Protein AF-A0A2X2YEW7-F1 (afdb_monomer)

Secondary structure (DSSP, 8-state):
---PPPHHHHHHHTTS----HHHHHHHHHHHHHHHHHHHHT---SSPPPHHHHHHHHHHHHHHHHHHHT-TTSEE----TT-PPPEEPPS-TTHHHHHHHHHHH-----

Foldseek 3Di:
DDDADALVNLCVVLVNDPDDSVLLVVLLVVLLVVLVVVQVQFPFPDGDPPVLSSVLSSQLSNLVSVCVCPVPQWDDPPDPPDDDTDGRDPDSNPVSCVSCVVPRVHDPD

Solvent-accessible surface area (backbone atoms only — not comparable to full-atom values): 6539 Å² total; per-residue (Å²): 139,86,80,74,86,48,46,66,57,53,24,52,74,69,74,60,57,90,68,56,58,72,60,42,44,52,26,40,56,52,18,48,52,55,50,46,52,60,58,68,74,29,81,50,91,60,78,67,58,65,73,57,54,46,48,28,26,51,50,17,17,52,45,46,50,56,39,72,73,12,87,84,41,44,48,75,75,94,56,101,77,76,77,76,72,48,71,54,79,88,60,50,50,57,65,26,49,63,73,42,46,92,49,28,70,70,82,86,124

Nearest PDB structures (foldseek):
  7ubl-assembly1_A  TM=4.247E-01  e=2.157E+00  Escherichia phage Lambda

Sequence (109 aa):
MNLKVEPAELSEYLGGTSSSSQTLEACISEAESLVGVLLQDSRESTPPPEAIVKRAVLDTAADLYARKSAPNGVKAFADLDGTSPIRLRLDPLAQARATLAPFLKMVVA

Radius of gyration: 15.49 Å; Cα contacts (8 Å, |Δi|>4): 116; chains: 1; bounding box: 42×26×45 Å

Organism: NCBI:txid2051

Mean predicted aligned error: 7.6 Å

Structure (mmCIF, N/CA/C/O backbone):
data_AF-A0A2X2YEW7-F1
#
_entry.id   AF-A0A2X2YEW7-F1
#
loop_
_atom_site.group_PDB
_atom_site.id
_atom_site.type_symbol
_atom_site.label_atom_id
_atom_site.label_alt_id
_atom_site.label_comp_id
_atom_site.label_asym_id
_atom_site.label_entity_id
_atom_site.label_seq_id
_atom_site.pdbx_PDB_ins_code
_atom_site.Cartn_x
_atom_site.Cartn_y
_atom_site.Cartn_z
_atom_site.occupancy
_atom_site.B_iso_or_equiv
_atom_site.auth_seq_id
_atom_site.auth_comp_id
_atom_site.auth_asym_id
_atom_site.auth_atom_id
_atom_site.pdbx_PDB_model_num
ATOM 1 N N . MET A 1 1 ? -3.523 7.195 -18.067 1.00 38.34 1 MET A N 1
ATOM 2 C CA . MET A 1 1 ? -3.599 6.054 -17.130 1.00 38.34 1 MET A CA 1
ATOM 3 C C . MET A 1 1 ? -4.150 6.567 -15.819 1.00 38.34 1 MET A C 1
ATOM 5 O O . MET A 1 1 ? -3.686 7.604 -15.367 1.00 38.34 1 MET A O 1
ATOM 9 N N . ASN A 1 2 ? -5.200 5.936 -15.294 1.00 47.88 2 ASN A N 1
ATOM 10 C CA . ASN A 1 2 ? -5.987 6.438 -14.162 1.00 47.88 2 ASN A CA 1
ATOM 11 C C . ASN A 1 2 ? -6.355 5.259 -13.242 1.00 47.88 2 ASN A C 1
ATOM 13 O O . ASN A 1 2 ? -7.527 4.937 -13.080 1.00 47.88 2 ASN A O 1
ATOM 17 N N . LEU A 1 3 ? -5.349 4.543 -12.730 1.00 63.12 3 LEU A N 1
ATOM 18 C CA . LEU A 1 3 ? -5.555 3.418 -11.816 1.00 63.12 3 LEU A CA 1
ATOM 19 C C . LEU A 1 3 ? -5.371 3.897 -10.372 1.00 63.12 3 LEU A C 1
ATOM 21 O O . LEU A 1 3 ? -4.355 3.633 -9.735 1.00 63.12 3 LEU A O 1
ATOM 25 N N . LYS A 1 4 ? -6.353 4.651 -9.875 1.00 83.38 4 LYS A N 1
ATOM 26 C CA . LYS A 1 4 ? -6.424 5.011 -8.456 1.00 83.38 4 LYS A CA 1
ATOM 27 C C . LYS A 1 4 ? -6.924 3.820 -7.641 1.00 83.38 4 LYS A C 1
ATOM 29 O O . LYS A 1 4 ? -7.684 2.985 -8.147 1.00 83.38 4 LYS A O 1
ATOM 34 N N . VAL A 1 5 ? -6.442 3.711 -6.407 1.00 92.69 5 VAL A N 1
ATOM 35 C CA . VAL A 1 5 ? -7.040 2.828 -5.402 1.00 92.69 5 VAL A CA 1
ATOM 36 C C . VAL A 1 5 ? -8.193 3.596 -4.778 1.00 92.69 5 VAL A C 1
ATOM 38 O O . VAL A 1 5 ? -7.998 4.700 -4.276 1.00 92.69 5 VAL A O 1
ATOM 41 N N . GLU A 1 6 ? -9.389 3.023 -4.815 1.00 95.19 6 GLU A N 1
ATOM 42 C CA . GLU A 1 6 ? -10.560 3.644 -4.197 1.00 95.19 6 GLU A CA 1
ATO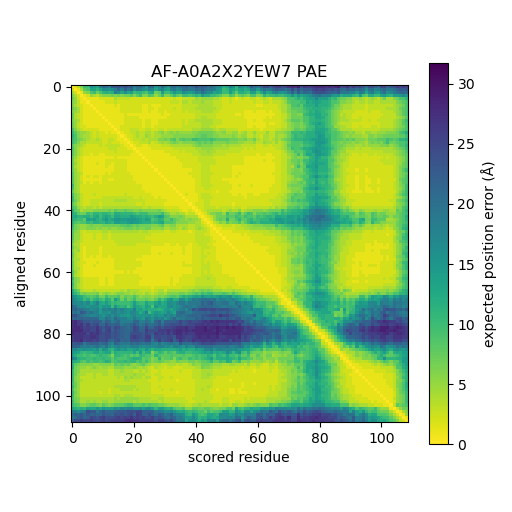M 43 C C . GLU A 1 6 ? -10.720 3.176 -2.740 1.00 95.19 6 GLU A C 1
ATOM 45 O O . GLU A 1 6 ? -10.356 2.043 -2.406 1.00 95.19 6 GLU A O 1
ATOM 50 N N . PRO A 1 7 ? -11.321 3.985 -1.850 1.00 95.69 7 PRO A N 1
ATOM 51 C CA . PRO A 1 7 ? -11.554 3.601 -0.454 1.00 95.69 7 PRO A CA 1
ATOM 52 C C . PRO A 1 7 ? -12.336 2.294 -0.300 1.00 95.69 7 PRO A C 1
ATOM 54 O O . PRO A 1 7 ? -12.063 1.512 0.608 1.00 95.69 7 PRO A O 1
ATOM 57 N N . ALA A 1 8 ? -13.286 2.038 -1.204 1.00 95.75 8 ALA A N 1
ATOM 58 C CA . ALA A 1 8 ? -14.057 0.798 -1.225 1.00 95.75 8 ALA A CA 1
ATOM 59 C C . ALA A 1 8 ? -13.170 -0.427 -1.502 1.00 95.75 8 ALA A C 1
ATOM 61 O O . ALA A 1 8 ? -13.316 -1.441 -0.826 1.00 95.75 8 ALA A O 1
ATOM 62 N N . GLU A 1 9 ? -12.209 -0.308 -2.424 1.00 95.56 9 GLU A N 1
ATOM 63 C CA . GLU A 1 9 ? -11.263 -1.385 -2.739 1.00 95.56 9 GLU A CA 1
ATOM 64 C C . GLU A 1 9 ? -10.354 -1.690 -1.544 1.00 95.56 9 GLU A C 1
ATOM 66 O O . GLU A 1 9 ? -10.115 -2.854 -1.225 1.00 95.56 9 GLU A O 1
ATOM 71 N N . LEU A 1 10 ? -9.868 -0.655 -0.846 1.00 95.56 10 LEU A N 1
ATOM 72 C CA . LEU A 1 10 ? -9.085 -0.852 0.374 1.00 95.56 10 LEU A CA 1
ATOM 73 C C . LEU A 1 10 ? -9.936 -1.470 1.491 1.00 95.56 10 LEU A C 1
ATOM 75 O O . LEU A 1 10 ? -9.452 -2.340 2.212 1.00 95.56 10 LEU A O 1
ATOM 79 N N . SER A 1 11 ? -11.197 -1.052 1.638 1.00 95.56 11 SER A N 1
ATOM 80 C CA . SER A 1 11 ? -12.096 -1.645 2.631 1.00 95.56 11 SER A CA 1
ATOM 81 C C . SER A 1 11 ? -12.316 -3.133 2.368 1.00 95.56 11 SER A C 1
ATOM 83 O O . SER A 1 11 ? -12.143 -3.938 3.284 1.00 95.56 11 SER A O 1
ATOM 85 N N . GLU A 1 12 ? -12.613 -3.507 1.122 1.00 96.25 12 GLU A N 1
ATOM 86 C CA . GLU A 1 12 ? -12.763 -4.902 0.702 1.00 96.25 12 GLU A CA 1
ATOM 87 C C . GLU A 1 12 ? -11.480 -5.701 0.956 1.00 96.25 12 GLU A C 1
ATOM 89 O O . GLU A 1 12 ? -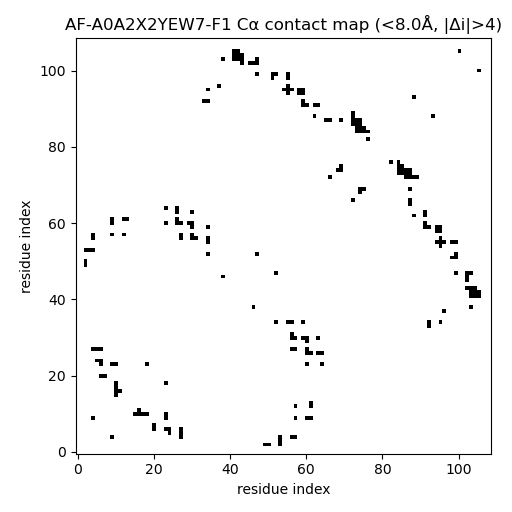11.532 -6.783 1.543 1.00 96.25 12 GLU A O 1
ATOM 94 N N . TYR A 1 13 ? -10.316 -5.135 0.620 1.00 94.69 13 TYR A N 1
ATOM 95 C CA . TYR A 1 13 ? -9.021 -5.770 0.867 1.00 94.69 13 TYR A CA 1
ATOM 96 C C . TYR A 1 13 ? -8.744 -6.035 2.353 1.00 94.69 13 TYR A C 1
ATOM 98 O O . TYR A 1 13 ? -8.133 -7.040 2.709 1.00 94.69 13 TYR A O 1
ATOM 106 N N . LEU A 1 14 ? -9.230 -5.158 3.231 1.00 93.44 14 LEU A N 1
ATOM 107 C CA . LEU A 1 14 ? -9.138 -5.295 4.686 1.00 93.44 14 LEU A CA 1
ATOM 108 C C . LEU A 1 14 ? -10.201 -6.235 5.284 1.00 93.44 14 LEU A C 1
ATOM 110 O O . LEU A 1 14 ? -10.279 -6.355 6.507 1.00 93.44 14 LEU A O 1
ATOM 114 N N . GLY A 1 15 ? -11.024 -6.889 4.458 1.00 93.94 15 GLY A N 1
ATOM 115 C CA . GLY A 1 15 ? -12.111 -7.762 4.905 1.00 93.94 15 GLY A CA 1
ATOM 116 C C . GLY A 1 15 ? -13.416 -7.030 5.237 1.00 93.94 15 GLY A C 1
ATOM 117 O O . GLY A 1 15 ? -14.218 -7.546 6.009 1.00 93.94 15 GLY A O 1
ATOM 118 N N . GLY A 1 16 ? -13.636 -5.835 4.677 1.00 91.06 16 GLY A N 1
ATOM 119 C CA . GLY A 1 16 ? -14.876 -5.062 4.818 1.00 91.06 16 GLY A CA 1
ATOM 120 C C . GLY A 1 16 ? -14.921 -4.154 6.051 1.00 91.06 16 GLY A C 1
ATOM 121 O O . GLY A 1 16 ? -15.915 -4.140 6.775 1.00 91.06 16 GLY A O 1
ATOM 122 N N . THR A 1 17 ? -13.849 -3.400 6.326 1.00 88.88 17 THR A N 1
ATOM 123 C CA . THR A 1 17 ? -13.799 -2.497 7.494 1.00 88.88 17 THR A CA 1
ATOM 124 C C . THR A 1 17 ? -14.860 -1.390 7.437 1.00 88.88 17 THR A C 1
ATOM 126 O O . THR A 1 17 ? -15.095 -0.777 6.395 1.00 88.88 17 THR A O 1
ATOM 129 N N . SER A 1 18 ? -15.442 -1.058 8.594 1.00 89.56 18 SER A N 1
ATOM 130 C CA . SER A 1 18 ? -16.420 0.026 8.773 1.00 89.56 18 SER A CA 1
ATOM 131 C C . SER A 1 18 ? -15.781 1.409 8.982 1.00 89.56 18 SER A C 1
ATOM 133 O O . SER A 1 18 ? -16.413 2.314 9.527 1.00 89.56 18 SER A O 1
ATOM 135 N N . SER A 1 19 ? -14.503 1.572 8.629 1.00 90.12 19 SER A N 1
ATOM 136 C CA . SER A 1 19 ? -13.788 2.846 8.783 1.00 90.12 19 SER A CA 1
ATOM 137 C C . SER A 1 19 ? -14.300 3.898 7.802 1.00 90.12 19 SER A C 1
ATOM 139 O O . SER A 1 19 ? -14.747 3.568 6.706 1.00 90.12 19 SER A O 1
ATOM 141 N N . SER A 1 20 ? -14.215 5.176 8.180 1.00 93.31 20 SER A N 1
ATOM 142 C CA . SER A 1 20 ? -14.657 6.267 7.307 1.00 93.31 20 SER A CA 1
ATOM 143 C C . SER A 1 20 ? -13.839 6.324 6.014 1.00 93.31 20 SER A C 1
ATOM 145 O O . SER A 1 20 ? -12.628 6.081 6.033 1.00 93.31 20 SER A O 1
ATOM 147 N N . SER A 1 21 ? -14.478 6.719 4.906 1.00 92.94 21 SER A N 1
ATOM 148 C CA . SER A 1 21 ? -13.802 6.901 3.613 1.00 92.94 21 SER A CA 1
ATOM 149 C C . SER A 1 21 ? -12.608 7.843 3.735 1.00 92.94 21 SER A C 1
ATOM 151 O O . SER A 1 21 ? -11.526 7.493 3.293 1.00 92.94 21 SER A O 1
ATOM 153 N N . GLN A 1 22 ? -12.751 8.951 4.468 1.00 92.75 22 GLN A N 1
ATOM 154 C CA . GLN A 1 22 ? -11.670 9.903 4.738 1.00 92.75 22 GLN A CA 1
ATOM 155 C C . GLN A 1 22 ? -10.433 9.249 5.383 1.00 92.75 22 GLN A C 1
ATOM 157 O O . GLN A 1 22 ? -9.298 9.614 5.080 1.00 92.75 22 GLN A O 1
ATOM 162 N N . THR A 1 23 ? -10.630 8.275 6.279 1.00 91.88 23 THR A N 1
ATOM 163 C CA . THR A 1 23 ? -9.509 7.563 6.913 1.00 91.88 23 THR A CA 1
ATOM 164 C C . THR A 1 23 ? -8.777 6.689 5.902 1.00 91.88 23 THR A C 1
ATOM 166 O O . THR A 1 23 ? -7.545 6.666 5.888 1.00 91.88 23 THR A O 1
ATOM 169 N N . LEU A 1 24 ? -9.539 5.984 5.064 1.00 94.19 24 LEU A N 1
ATOM 170 C CA . LEU A 1 24 ? -9.008 5.112 4.021 1.00 94.19 24 LEU A CA 1
ATOM 171 C C . LEU A 1 24 ? -8.306 5.930 2.928 1.00 94.19 24 LEU A C 1
ATOM 173 O O . LEU A 1 24 ? -7.184 5.598 2.566 1.00 94.19 24 LEU A O 1
ATOM 177 N N . GLU A 1 25 ? -8.898 7.042 2.487 1.00 95.25 25 GLU A N 1
ATOM 178 C CA . GLU A 1 25 ? -8.309 8.001 1.539 1.00 95.25 25 GLU A CA 1
ATOM 179 C C . GLU A 1 25 ? -6.967 8.537 2.036 1.00 95.25 25 GLU A C 1
ATOM 181 O O . GLU A 1 25 ? -6.001 8.577 1.277 1.00 95.25 25 GLU A O 1
ATOM 186 N N . ALA A 1 26 ? -6.871 8.894 3.320 1.00 94.00 26 ALA A N 1
ATOM 187 C CA . ALA A 1 26 ? -5.614 9.355 3.899 1.00 94.00 26 ALA A CA 1
ATOM 188 C C . ALA A 1 26 ? -4.525 8.268 3.849 1.00 94.00 26 ALA A C 1
ATOM 190 O O . ALA A 1 26 ? -3.382 8.564 3.511 1.00 94.00 26 ALA A O 1
ATOM 191 N N . CYS A 1 27 ? -4.870 7.011 4.153 1.00 94.88 27 CYS A N 1
ATOM 192 C CA . CYS A 1 27 ? -3.931 5.888 4.051 1.00 94.88 27 CYS A CA 1
ATOM 193 C C . CYS A 1 27 ? -3.522 5.598 2.600 1.00 94.88 27 CYS A C 1
ATOM 195 O O . CYS A 1 27 ? -2.355 5.308 2.349 1.00 94.88 27 CYS A O 1
ATOM 197 N N . ILE A 1 28 ? -4.458 5.696 1.653 1.00 96.12 28 ILE A N 1
ATOM 198 C CA . ILE A 1 28 ? -4.188 5.516 0.221 1.00 96.12 28 ILE A CA 1
ATOM 199 C C . ILE A 1 28 ? -3.244 6.609 -0.280 1.00 96.12 28 ILE A C 1
ATOM 201 O O . ILE A 1 28 ? -2.222 6.295 -0.876 1.00 96.12 28 ILE A O 1
ATOM 205 N N . SER A 1 29 ? -3.535 7.878 0.010 1.00 95.38 29 SER A N 1
ATOM 206 C CA . SER A 1 29 ? -2.723 9.012 -0.450 1.00 95.38 29 SER A CA 1
ATOM 207 C C . SER A 1 29 ? -1.286 8.961 0.087 1.00 95.38 29 SER A C 1
ATOM 209 O O . SER A 1 29 ? -0.321 9.235 -0.635 1.00 95.38 29 SER A O 1
ATOM 211 N N . GLU A 1 30 ? -1.120 8.554 1.346 1.00 94.88 30 GLU A N 1
ATOM 212 C CA . GLU A 1 30 ? 0.198 8.331 1.938 1.00 94.88 30 GLU A CA 1
ATOM 213 C C . GLU A 1 30 ? 0.920 7.145 1.276 1.00 94.88 30 GLU A C 1
ATOM 215 O O . GLU A 1 30 ? 2.095 7.257 0.920 1.00 94.88 30 GLU A O 1
ATOM 220 N N . ALA A 1 31 ? 0.218 6.034 1.027 1.00 95.69 31 ALA A N 1
ATOM 221 C CA . ALA A 1 31 ? 0.776 4.873 0.337 1.00 95.69 31 ALA A CA 1
ATOM 222 C C . ALA A 1 31 ? 1.203 5.185 -1.106 1.00 95.69 31 ALA A C 1
ATOM 224 O O . ALA A 1 31 ? 2.289 4.779 -1.516 1.00 95.69 31 ALA A O 1
ATOM 225 N N . GLU A 1 32 ? 0.398 5.938 -1.860 1.00 95.56 32 GLU A N 1
ATOM 226 C CA . GLU A 1 32 ? 0.739 6.415 -3.206 1.00 95.56 32 GLU A CA 1
ATOM 227 C C . GLU A 1 32 ? 2.031 7.236 -3.190 1.00 95.56 32 GLU A C 1
ATOM 229 O O . GLU A 1 32 ? 2.897 7.044 -4.043 1.00 95.56 32 GLU A O 1
ATOM 234 N N . SER A 1 33 ? 2.199 8.100 -2.186 1.00 94.44 33 SER A N 1
ATOM 235 C CA . SER A 1 33 ? 3.407 8.915 -2.027 1.00 94.44 33 SER A CA 1
ATOM 236 C C . SER A 1 33 ? 4.639 8.054 -1.726 1.00 94.44 33 SER A C 1
ATOM 238 O O . SER A 1 33 ? 5.679 8.211 -2.366 1.00 94.44 33 SER A O 1
ATOM 240 N N . LEU A 1 34 ? 4.526 7.105 -0.791 1.00 93.75 34 LEU A N 1
ATOM 241 C CA . LEU A 1 34 ? 5.625 6.211 -0.409 1.00 93.75 34 LEU A CA 1
ATOM 242 C C . LEU A 1 34 ? 6.047 5.283 -1.556 1.00 93.75 34 LEU A C 1
ATOM 244 O O . LEU A 1 34 ? 7.239 5.135 -1.831 1.00 93.75 34 LEU A O 1
ATOM 248 N N . VAL A 1 35 ? 5.079 4.677 -2.247 1.00 93.88 35 VAL A N 1
ATOM 249 C CA . VAL A 1 35 ? 5.343 3.842 -3.426 1.00 93.88 35 VAL A CA 1
ATOM 250 C C . VAL A 1 35 ? 5.876 4.697 -4.576 1.00 93.88 35 VAL A C 1
ATOM 252 O O . VAL A 1 35 ? 6.786 4.269 -5.275 1.00 93.88 35 VAL A O 1
ATOM 255 N N . GLY A 1 36 ? 5.390 5.929 -4.740 1.00 92.56 36 GLY A N 1
ATOM 256 C CA . GLY A 1 36 ? 5.908 6.880 -5.720 1.00 92.56 36 GLY A CA 1
ATOM 257 C C . GLY A 1 36 ? 7.405 7.142 -5.549 1.00 92.56 36 GLY A C 1
ATOM 258 O O . GLY A 1 36 ? 8.155 7.031 -6.518 1.00 92.56 36 GLY A O 1
ATOM 259 N N . VAL A 1 37 ? 7.860 7.401 -4.317 1.00 90.62 37 VAL A N 1
ATOM 260 C CA . VAL A 1 37 ? 9.295 7.548 -4.005 1.00 90.62 37 VAL A CA 1
ATOM 261 C C . VAL A 1 37 ? 10.062 6.263 -4.318 1.00 90.62 37 VAL A C 1
ATOM 263 O O . VAL A 1 37 ? 11.114 6.312 -4.948 1.00 90.62 37 VAL A O 1
ATOM 266 N N . LEU A 1 38 ? 9.515 5.106 -3.935 1.00 88.75 38 LEU A N 1
ATOM 267 C CA . LEU A 1 38 ? 10.123 3.801 -4.201 1.00 88.75 38 LEU A CA 1
ATOM 268 C C . LEU A 1 38 ? 10.330 3.536 -5.705 1.00 88.75 38 LEU A C 1
ATOM 270 O O . LEU A 1 38 ? 11.342 2.955 -6.092 1.00 88.75 38 LEU A O 1
ATOM 274 N N . LEU A 1 39 ? 9.386 3.957 -6.550 1.00 89.50 39 LEU A N 1
ATOM 275 C CA . LEU A 1 39 ? 9.493 3.840 -8.005 1.00 89.50 39 LEU A CA 1
ATOM 276 C C . LEU A 1 39 ? 10.497 4.840 -8.594 1.00 89.50 39 LEU A C 1
ATOM 278 O O . LEU A 1 39 ? 11.256 4.477 -9.490 1.00 89.50 39 LEU A O 1
ATOM 282 N N . GLN A 1 40 ? 10.521 6.077 -8.091 1.00 87.62 40 GLN A N 1
ATOM 283 C CA . GLN A 1 40 ? 11.452 7.119 -8.545 1.00 87.62 40 GLN A CA 1
ATOM 284 C C . GLN A 1 40 ? 12.917 6.791 -8.235 1.00 87.62 40 GLN A C 1
ATOM 286 O O . GLN A 1 40 ? 13.797 7.177 -8.996 1.00 87.62 40 GLN A O 1
ATOM 291 N N . ASP A 1 41 ? 13.175 6.069 -7.144 1.00 82.31 41 ASP A N 1
ATOM 292 C CA . ASP A 1 41 ? 14.523 5.645 -6.746 1.00 82.31 41 ASP A CA 1
ATOM 293 C C . ASP A 1 41 ? 15.061 4.471 -7.597 1.00 82.31 41 ASP A C 1
ATOM 295 O O . ASP A 1 41 ? 16.235 4.101 -7.523 1.00 82.31 41 ASP A O 1
ATOM 299 N N . SER A 1 42 ? 14.218 3.867 -8.444 1.00 76.25 42 SER A N 1
ATOM 300 C CA . SER A 1 42 ? 14.647 2.793 -9.345 1.00 76.25 42 SER A CA 1
ATOM 301 C C . SER A 1 42 ? 15.430 3.330 -10.548 1.00 76.25 42 SER A C 1
ATOM 303 O O . SER A 1 42 ? 15.091 4.353 -11.139 1.00 76.25 42 SER A O 1
ATOM 305 N N . ARG A 1 43 ? 16.492 2.617 -10.949 1.00 71.19 43 ARG A N 1
ATOM 306 C CA . ARG A 1 43 ? 17.294 2.945 -12.149 1.00 71.19 43 ARG A CA 1
ATOM 307 C C . ARG A 1 43 ? 16.748 2.318 -13.433 1.00 71.19 43 ARG A C 1
ATOM 309 O O . ARG A 1 43 ? 17.386 2.405 -14.481 1.00 71.19 43 ARG A O 1
ATOM 316 N N . GLU A 1 44 ? 15.612 1.638 -13.346 1.00 77.19 44 GLU A N 1
ATOM 317 C CA . GLU A 1 44 ? 15.024 0.936 -14.477 1.00 77.19 44 GLU A CA 1
ATOM 318 C C . GLU A 1 44 ? 14.267 1.896 -15.387 1.00 77.19 44 GLU A C 1
ATOM 320 O O . GLU A 1 44 ? 13.412 2.663 -14.955 1.00 77.19 44 GLU A O 1
ATOM 325 N N . SER A 1 45 ? 14.568 1.831 -16.684 1.00 72.44 45 SER A N 1
ATOM 326 C CA . SER A 1 45 ? 13.874 2.651 -17.681 1.00 72.44 45 SER A CA 1
ATOM 327 C C . SER A 1 45 ? 12.476 2.116 -17.997 1.00 72.44 45 SER A C 1
ATOM 329 O O . SER A 1 45 ? 11.675 2.834 -18.594 1.00 72.44 45 SER A O 1
ATOM 331 N N . THR A 1 46 ? 12.199 0.853 -17.653 1.00 83.31 46 THR A N 1
ATOM 332 C CA . THR A 1 46 ? 10.895 0.230 -17.888 1.00 83.31 46 THR A CA 1
ATOM 333 C C . THR A 1 46 ? 10.099 0.236 -16.586 1.00 83.31 46 THR A C 1
ATOM 335 O O . THR A 1 46 ? 10.489 -0.462 -15.649 1.00 83.31 46 THR A O 1
ATOM 338 N N . PRO A 1 47 ? 8.991 0.992 -16.499 1.00 82.88 47 PRO A N 1
ATOM 339 C CA . PRO A 1 4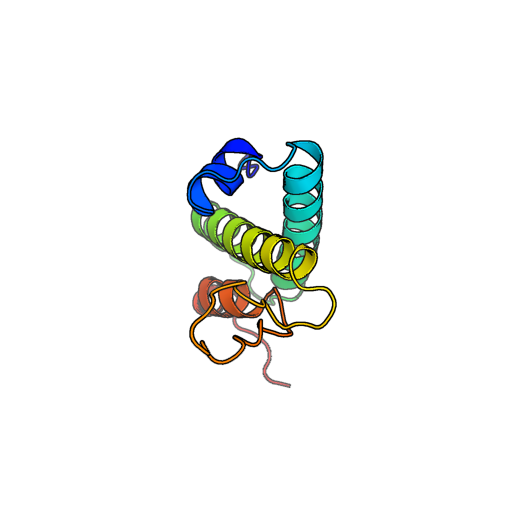7 ? 8.174 1.007 -15.295 1.00 82.88 47 PRO A CA 1
ATOM 340 C C . PRO A 1 47 ? 7.507 -0.362 -15.062 1.00 82.88 47 PRO A C 1
ATOM 342 O O . PRO A 1 47 ? 7.189 -1.063 -16.031 1.00 82.88 47 PRO A O 1
ATOM 345 N N . PRO A 1 48 ? 7.242 -0.750 -13.798 1.00 90.25 48 PRO A N 1
ATOM 346 C CA . PRO A 1 48 ? 6.453 -1.939 -13.501 1.00 90.25 48 PRO A CA 1
ATOM 347 C C . PRO A 1 48 ? 5.042 -1.837 -14.110 1.00 90.25 48 PRO A C 1
ATOM 349 O O . PRO A 1 48 ? 4.516 -0.729 -14.257 1.00 90.25 48 PRO A O 1
ATOM 352 N N . PRO A 1 49 ? 4.373 -2.967 -14.406 1.00 92.50 49 PRO A N 1
ATOM 353 C CA . PRO A 1 49 ? 2.984 -2.945 -14.852 1.00 92.50 49 PRO A CA 1
ATOM 354 C C . PRO A 1 49 ? 2.072 -2.242 -13.836 1.00 92.50 49 PRO A C 1
ATOM 356 O O . PRO A 1 49 ? 2.172 -2.488 -12.633 1.00 92.50 49 PRO A O 1
ATOM 359 N N . GLU A 1 50 ? 1.125 -1.428 -14.309 1.00 91.94 50 GLU A N 1
ATOM 360 C CA . GLU A 1 50 ? 0.231 -0.635 -13.444 1.00 91.94 50 GLU A CA 1
ATOM 361 C C . GLU A 1 50 ? -0.509 -1.463 -12.396 1.00 91.94 50 GLU A C 1
ATOM 363 O O . GLU A 1 50 ? -0.633 -1.043 -11.250 1.00 91.94 50 GLU A O 1
ATOM 368 N N . ALA A 1 51 ? -0.981 -2.656 -12.764 1.00 93.12 51 ALA A N 1
ATOM 369 C CA . ALA A 1 51 ? -1.689 -3.536 -11.839 1.00 93.12 51 ALA A CA 1
ATOM 370 C C . ALA A 1 51 ? -0.804 -3.972 -10.653 1.00 93.12 51 ALA A C 1
ATOM 372 O O . ALA A 1 51 ? -1.304 -4.151 -9.542 1.00 93.12 51 ALA A O 1
ATOM 373 N N . ILE A 1 52 ? 0.510 -4.103 -10.872 1.00 94.38 52 ILE A N 1
ATOM 374 C CA . ILE A 1 52 ? 1.484 -4.433 -9.825 1.00 94.38 52 ILE A CA 1
ATOM 375 C C . ILE A 1 52 ? 1.738 -3.218 -8.934 1.00 94.38 52 ILE A C 1
ATOM 377 O O . ILE A 1 52 ? 1.763 -3.354 -7.713 1.00 94.38 52 ILE A O 1
ATOM 381 N N . VAL A 1 53 ? 1.852 -2.022 -9.520 1.00 94.88 53 VAL A N 1
ATOM 382 C CA . VAL A 1 53 ? 1.966 -0.773 -8.750 1.00 94.88 53 VAL A CA 1
ATOM 383 C C . VAL A 1 53 ? 0.723 -0.562 -7.885 1.00 94.88 53 VAL A C 1
ATOM 385 O O . VAL A 1 53 ? 0.846 -0.311 -6.689 1.00 94.88 53 VAL A O 1
ATOM 388 N N . LYS A 1 54 ? -0.476 -0.755 -8.448 1.00 95.75 54 LYS A N 1
ATOM 389 C CA . LYS A 1 54 ? -1.740 -0.664 -7.709 1.00 95.75 54 LYS A CA 1
ATOM 390 C C . LYS A 1 54 ? -1.799 -1.668 -6.554 1.00 95.75 54 LYS A C 1
ATOM 392 O O . LYS A 1 54 ? -2.221 -1.303 -5.461 1.00 95.75 54 LYS A O 1
ATOM 397 N N . ARG A 1 55 ? -1.324 -2.907 -6.753 1.00 95.31 55 ARG A N 1
ATOM 398 C CA . ARG A 1 55 ? -1.201 -3.898 -5.668 1.00 95.31 55 ARG A CA 1
ATOM 399 C C . ARG A 1 55 ? -0.257 -3.417 -4.565 1.00 95.31 55 ARG A C 1
ATOM 401 O O . ARG A 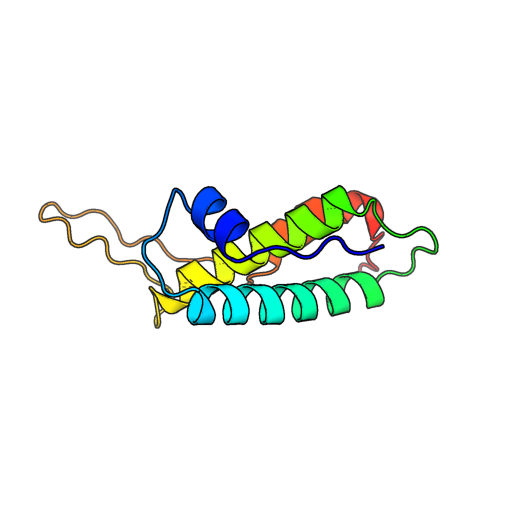1 55 ? -0.618 -3.510 -3.399 1.00 95.31 55 ARG A O 1
ATOM 408 N N . ALA A 1 56 ? 0.908 -2.883 -4.925 1.00 95.50 56 ALA A N 1
ATOM 409 C CA . ALA A 1 56 ? 1.876 -2.370 -3.960 1.00 95.50 56 ALA A CA 1
ATOM 410 C C . ALA A 1 56 ? 1.310 -1.200 -3.132 1.00 95.50 56 ALA A C 1
ATOM 412 O O . ALA A 1 56 ? 1.494 -1.168 -1.919 1.00 95.50 56 ALA A O 1
ATOM 413 N N . VAL A 1 57 ? 0.567 -0.283 -3.763 1.00 96.62 57 VAL A N 1
ATOM 414 C CA . VAL A 1 57 ? -0.139 0.806 -3.063 1.00 96.62 57 VAL A CA 1
ATOM 415 C C . VAL A 1 57 ? -1.178 0.250 -2.088 1.00 96.62 57 VAL A C 1
ATOM 417 O O . VAL A 1 57 ? -1.221 0.673 -0.937 1.00 96.62 57 VAL A O 1
ATOM 420 N N . LEU A 1 58 ? -1.985 -0.722 -2.519 1.00 96.38 58 LEU A N 1
ATOM 421 C CA . LEU A 1 58 ? -3.011 -1.356 -1.688 1.00 96.38 58 LEU A CA 1
ATOM 422 C C . LEU A 1 58 ? -2.404 -2.069 -0.462 1.00 96.38 58 LEU A C 1
ATOM 424 O O . LEU A 1 58 ? -2.907 -1.909 0.650 1.00 96.38 58 LEU A O 1
ATOM 428 N N . ASP A 1 59 ? -1.293 -2.791 -0.646 1.00 95.44 59 ASP A N 1
ATOM 429 C CA . ASP A 1 59 ? -0.550 -3.454 0.435 1.00 95.44 59 ASP A CA 1
ATOM 430 C C . ASP A 1 59 ? -0.016 -2.440 1.459 1.00 95.44 59 ASP A C 1
ATOM 432 O O . ASP A 1 59 ? -0.225 -2.590 2.665 1.00 95.44 59 ASP A O 1
ATOM 436 N N . THR A 1 60 ? 0.629 -1.369 0.989 1.00 95.81 60 THR A N 1
ATOM 437 C CA . THR A 1 60 ? 1.162 -0.316 1.864 1.00 95.81 60 THR A CA 1
ATOM 438 C C . THR A 1 60 ? 0.051 0.448 2.580 1.00 95.81 60 THR A C 1
ATOM 440 O O . THR A 1 60 ? 0.180 0.735 3.771 1.00 95.81 60 THR A O 1
ATOM 443 N N . ALA A 1 61 ? -1.068 0.732 1.911 1.00 95.19 61 ALA A N 1
ATOM 444 C CA . ALA A 1 61 ? -2.216 1.387 2.532 1.00 95.19 61 ALA A CA 1
ATOM 445 C C . ALA A 1 61 ? -2.834 0.522 3.643 1.00 95.19 61 ALA A C 1
ATOM 447 O O . ALA A 1 61 ? -3.199 1.046 4.699 1.00 95.19 61 ALA A O 1
ATOM 448 N N . ALA A 1 62 ? -2.899 -0.800 3.450 1.00 93.50 62 ALA A N 1
ATOM 449 C CA . ALA A 1 62 ? -3.368 -1.738 4.467 1.00 93.50 62 ALA A CA 1
ATOM 450 C C . ALA A 1 62 ? -2.441 -1.782 5.695 1.00 93.50 62 ALA A C 1
ATOM 452 O O . ALA A 1 62 ? -2.921 -1.754 6.833 1.00 93.50 62 ALA A O 1
ATOM 453 N N . ASP A 1 63 ? -1.121 -1.775 5.487 1.00 92.44 63 ASP A N 1
ATOM 454 C CA . ASP A 1 63 ? -0.140 -1.708 6.576 1.00 92.44 63 ASP A CA 1
ATOM 455 C C . ASP A 1 63 ? -0.221 -0.371 7.338 1.00 92.44 63 ASP A C 1
ATOM 457 O O . ASP A 1 63 ? -0.169 -0.357 8.572 1.00 92.44 63 ASP A O 1
ATOM 461 N N . LEU A 1 64 ? -0.399 0.756 6.638 1.00 92.25 64 LEU A N 1
ATOM 462 C CA . LEU A 1 64 ? -0.618 2.072 7.256 1.00 92.25 64 LEU A CA 1
ATOM 463 C C . LEU A 1 64 ? -1.909 2.108 8.081 1.00 92.25 64 LEU A C 1
ATOM 465 O O . LEU A 1 64 ? -1.908 2.588 9.218 1.00 92.25 64 LEU A O 1
ATOM 469 N N . TYR A 1 65 ? -2.998 1.554 7.549 1.00 91.62 65 TYR A N 1
ATOM 470 C CA . TYR A 1 65 ? -4.258 1.429 8.276 1.00 91.62 65 TYR A CA 1
ATOM 471 C C . TYR A 1 65 ? -4.085 0.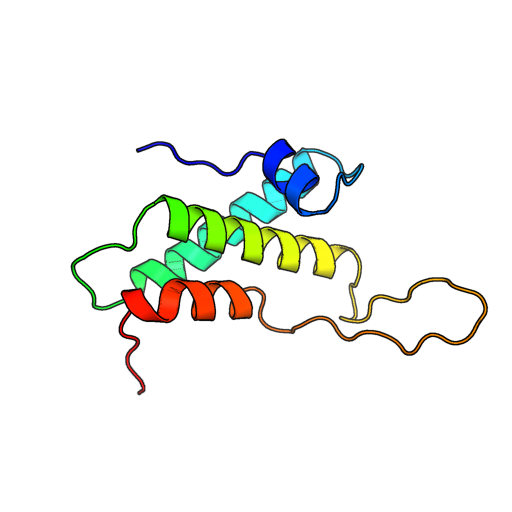597 9.556 1.00 91.62 65 TYR A C 1
ATOM 473 O O . TYR A 1 65 ? -4.482 1.025 10.642 1.00 91.62 65 TYR A O 1
ATOM 481 N N . ALA A 1 66 ? -3.412 -0.555 9.465 1.00 87.44 66 ALA A N 1
ATOM 482 C CA . ALA A 1 66 ? -3.166 -1.419 10.614 1.00 87.44 66 ALA A CA 1
ATOM 483 C C . ALA A 1 66 ? -2.365 -0.723 11.732 1.00 87.44 66 ALA A C 1
ATOM 485 O O . ALA A 1 66 ? -2.592 -1.026 12.906 1.00 87.44 66 ALA A O 1
ATOM 486 N N . ARG A 1 67 ? -1.473 0.220 11.386 1.00 83.75 67 ARG A N 1
ATOM 487 C CA . ARG A 1 67 ? -0.677 1.018 12.342 1.00 83.75 67 ARG A CA 1
ATOM 488 C C . ARG A 1 67 ? -1.488 2.068 13.062 1.00 83.75 67 ARG A C 1
ATOM 490 O O . ARG A 1 67 ? -1.271 2.276 14.251 1.00 83.75 67 ARG A O 1
ATOM 497 N N . LYS A 1 68 ? -2.436 2.710 12.377 1.00 80.12 68 LYS A N 1
ATOM 498 C CA . LYS A 1 68 ? -3.330 3.683 13.021 1.00 80.12 68 LYS A CA 1
ATOM 499 C C . LYS A 1 68 ? -4.124 3.040 14.157 1.00 80.12 68 LYS A C 1
ATOM 501 O O . LYS A 1 68 ? -4.344 3.672 15.184 1.00 80.12 68 LYS A O 1
ATOM 506 N N . SER A 1 69 ? -4.474 1.762 14.015 1.00 69.56 69 SER A N 1
ATOM 507 C CA . SER A 1 69 ? -5.112 0.964 15.069 1.00 69.56 69 SER A CA 1
ATOM 508 C C . SER A 1 69 ? -4.139 0.409 16.127 1.00 69.56 69 SER A C 1
ATOM 510 O O . SER A 1 69 ? -4.575 -0.305 17.025 1.00 69.56 69 SER A O 1
ATOM 512 N N . ALA A 1 70 ? -2.836 0.693 16.026 1.00 66.31 70 ALA A N 1
ATOM 513 C CA . ALA A 1 70 ? -1.784 0.199 16.915 1.00 66.31 70 ALA A CA 1
ATOM 514 C C . ALA A 1 70 ? -0.698 1.275 17.150 1.00 66.31 70 ALA A C 1
ATOM 516 O O . ALA A 1 70 ? 0.434 1.114 16.686 1.00 66.31 70 ALA A O 1
ATOM 517 N N . PRO A 1 71 ? -0.999 2.362 17.892 1.00 60.97 71 PRO A N 1
ATOM 518 C CA . PRO A 1 71 ? -0.091 3.504 18.067 1.00 60.97 71 PRO A CA 1
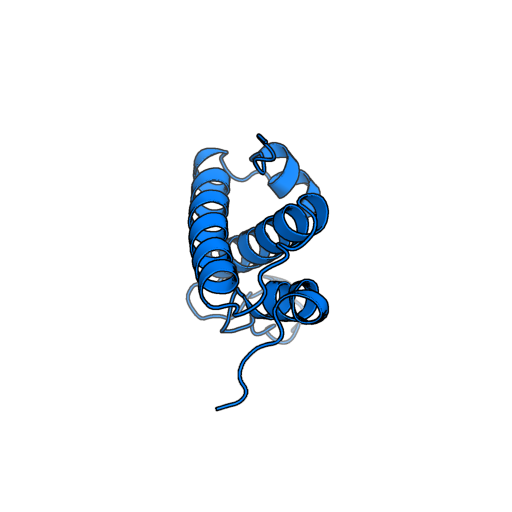ATOM 519 C C . PRO A 1 71 ? 1.271 3.160 18.704 1.00 60.97 71 PRO A C 1
ATOM 521 O O . PRO A 1 71 ? 2.234 3.885 18.491 1.00 60.97 71 PRO A O 1
ATOM 524 N N . ASN A 1 72 ? 1.387 2.024 19.407 1.00 59.56 72 ASN A N 1
ATOM 525 C CA . ASN A 1 72 ? 2.652 1.506 19.957 1.00 59.56 72 ASN A CA 1
ATOM 526 C C . ASN A 1 72 ? 3.230 0.315 19.159 1.00 59.56 72 ASN A C 1
ATOM 528 O O . ASN A 1 72 ? 4.064 -0.431 19.670 1.00 59.56 72 ASN A O 1
ATOM 532 N N . GLY A 1 73 ? 2.745 0.064 17.938 1.00 55.78 73 GLY A N 1
ATOM 533 C CA . GLY A 1 73 ? 3.175 -1.064 17.101 1.00 55.78 73 GLY A CA 1
ATOM 534 C C . GLY A 1 73 ? 2.701 -2.440 17.583 1.00 55.78 73 GLY A C 1
ATOM 535 O O . GLY A 1 73 ? 3.160 -3.460 17.073 1.00 55.78 73 GLY A O 1
ATOM 536 N N . VAL A 1 74 ? 1.785 -2.489 18.553 1.00 53.69 74 VAL A N 1
ATOM 537 C CA . VAL A 1 74 ? 1.185 -3.716 19.088 1.00 53.69 74 VAL A CA 1
ATOM 538 C C . VAL A 1 74 ? -0.324 -3.655 18.886 1.00 53.69 74 VAL A C 1
ATOM 540 O O . VAL A 1 74 ? -0.982 -2.773 19.438 1.00 53.69 74 VAL A O 1
ATOM 543 N N . LYS A 1 75 ? -0.880 -4.598 18.117 1.00 57.38 75 LYS A N 1
ATOM 544 C CA . LYS A 1 75 ? -2.328 -4.840 18.119 1.00 57.38 75 LYS A CA 1
ATOM 545 C C . LYS A 1 75 ? -2.648 -5.736 19.314 1.00 57.38 75 LYS A C 1
ATOM 547 O O . LYS A 1 75 ? -2.299 -6.915 19.313 1.00 57.38 75 LYS A O 1
ATOM 552 N N . ALA A 1 76 ? -3.286 -5.171 20.336 1.00 52.34 76 ALA A N 1
ATOM 553 C CA . ALA A 1 76 ? -3.898 -5.955 21.400 1.00 52.34 76 ALA A CA 1
ATOM 554 C C . ALA A 1 76 ? -5.277 -6.409 20.908 1.00 52.34 76 ALA A C 1
ATOM 556 O O . ALA A 1 76 ? -6.193 -5.596 20.794 1.00 52.34 76 ALA A O 1
ATOM 557 N N . PHE A 1 77 ? -5.418 -7.690 20.572 1.00 54.47 77 PHE A N 1
ATOM 558 C CA . PHE A 1 77 ? -6.745 -8.283 20.463 1.00 54.47 77 PHE A CA 1
ATOM 559 C C . PHE A 1 77 ? -7.279 -8.377 21.889 1.00 54.47 77 PHE A C 1
ATOM 561 O O . PHE A 1 77 ? -6.683 -9.051 22.727 1.00 54.47 77 PHE A O 1
ATOM 568 N N . ALA A 1 78 ? -8.332 -7.617 22.188 1.00 47.97 78 ALA A N 1
ATOM 569 C CA . ALA A 1 78 ? -9.039 -7.732 23.451 1.00 47.97 78 ALA A CA 1
ATOM 570 C C . ALA A 1 78 ? -9.784 -9.069 23.442 1.00 47.97 78 ALA A C 1
ATOM 572 O O . ALA A 1 78 ? -10.959 -9.114 23.099 1.00 47.97 78 ALA A O 1
ATOM 573 N N . ASP A 1 79 ? -9.076 -10.152 23.751 1.00 49.03 79 ASP A N 1
ATOM 574 C CA . ASP A 1 79 ? -9.697 -11.440 24.001 1.00 49.03 79 ASP A CA 1
ATOM 575 C C . ASP A 1 79 ? -9.179 -12.017 25.314 1.00 49.03 79 ASP A C 1
ATOM 577 O O . ASP A 1 79 ? -7.985 -11.960 25.627 1.00 49.03 79 ASP A O 1
ATOM 581 N N . LEU A 1 80 ? -10.130 -12.503 26.103 1.00 51.31 80 LEU A N 1
ATOM 582 C CA . LEU A 1 80 ? -10.055 -12.838 27.525 1.00 51.31 80 LEU A CA 1
ATOM 583 C C . LEU A 1 80 ? -9.133 -14.028 27.870 1.00 51.31 80 LEU A C 1
ATOM 585 O O . LEU A 1 80 ? -9.197 -14.514 28.995 1.00 51.31 80 LEU A O 1
ATOM 589 N N . ASP A 1 81 ? -8.267 -14.480 26.956 1.00 54.47 81 ASP A N 1
ATOM 590 C CA . ASP A 1 81 ? -7.581 -15.778 27.076 1.00 54.47 81 ASP A CA 1
ATOM 591 C C . ASP A 1 81 ? -6.087 -15.777 26.675 1.00 54.47 81 ASP A C 1
ATOM 593 O O . ASP A 1 81 ? -5.510 -16.790 26.289 1.00 54.47 81 ASP A O 1
ATOM 597 N N . GLY A 1 82 ? -5.406 -14.630 26.788 1.00 52.34 82 GLY A N 1
ATOM 598 C CA . GLY A 1 82 ? -3.934 -14.611 26.796 1.00 52.34 82 GLY A CA 1
ATOM 599 C C . GLY A 1 82 ? -3.247 -14.755 25.432 1.00 52.34 82 GLY A C 1
ATOM 600 O O . GLY A 1 82 ? -2.100 -15.204 25.358 1.00 52.34 82 GLY A O 1
ATOM 601 N N . THR A 1 83 ? -3.890 -14.333 24.341 1.00 55.22 83 THR A N 1
ATOM 602 C CA . THR A 1 83 ? -3.234 -14.259 23.028 1.00 55.22 83 THR A CA 1
ATOM 603 C C . THR A 1 83 ? -2.045 -13.297 23.067 1.00 55.22 83 THR A C 1
ATOM 605 O O . THR A 1 83 ? -2.180 -12.117 23.395 1.00 55.22 83 THR A O 1
ATOM 608 N N . SER A 1 84 ? -0.858 -13.806 22.728 1.00 56.72 84 SER A N 1
ATOM 609 C CA . SER A 1 84 ? 0.376 -13.020 22.722 1.00 56.72 84 SER A CA 1
ATOM 610 C C . SER A 1 84 ? 0.274 -11.825 21.759 1.00 56.72 84 SER A C 1
ATOM 612 O O . SER A 1 84 ? -0.219 -11.984 20.641 1.00 56.72 84 SER A O 1
ATOM 614 N N . PRO A 1 85 ? 0.754 -10.633 22.154 1.00 57.03 85 PRO A N 1
ATOM 615 C CA . PRO A 1 85 ? 0.660 -9.429 21.337 1.00 57.03 85 PRO A CA 1
ATOM 616 C C . PRO A 1 85 ? 1.373 -9.602 19.990 1.00 57.03 85 PRO A C 1
ATOM 618 O O . PRO A 1 85 ? 2.558 -9.939 19.944 1.00 57.03 85 PRO A O 1
ATOM 621 N N . ILE A 1 86 ? 0.676 -9.309 18.889 1.00 64.06 86 ILE A N 1
ATOM 622 C CA . ILE A 1 86 ? 1.280 -9.292 17.552 1.00 64.06 86 ILE A CA 1
ATOM 623 C C . ILE A 1 86 ? 1.939 -7.930 17.339 1.00 64.06 86 ILE A C 1
ATOM 625 O O . ILE A 1 86 ? 1.281 -6.884 17.387 1.00 64.06 86 ILE A O 1
ATOM 629 N N . ARG A 1 87 ? 3.250 -7.951 17.082 1.00 65.38 87 ARG A N 1
ATOM 630 C CA . ARG A 1 87 ? 3.998 -6.764 16.665 1.00 65.38 87 ARG A CA 1
ATOM 631 C C . ARG A 1 87 ? 3.758 -6.503 15.190 1.00 65.38 87 ARG A C 1
ATOM 633 O O . ARG A 1 87 ? 3.992 -7.369 14.349 1.00 65.38 87 ARG A O 1
ATOM 640 N N . LEU A 1 88 ? 3.314 -5.295 14.890 1.00 71.88 88 LEU A N 1
ATOM 641 C CA . LEU A 1 88 ? 3.176 -4.834 13.525 1.00 71.88 88 LEU A CA 1
ATOM 642 C C . LEU A 1 88 ? 4.561 -4.532 12.941 1.00 71.88 88 LEU A C 1
ATOM 644 O O . LEU A 1 88 ? 5.487 -4.159 13.666 1.00 71.88 88 LEU A O 1
ATOM 648 N N . ARG A 1 89 ? 4.716 -4.703 11.625 1.00 72.81 89 ARG A N 1
ATOM 649 C CA . ARG A 1 89 ? 5.961 -4.335 10.940 1.00 72.81 89 ARG A CA 1
ATOM 650 C C . ARG A 1 89 ? 6.259 -2.852 11.158 1.00 72.81 89 ARG A C 1
ATOM 652 O O . ARG A 1 89 ? 5.337 -2.049 11.259 1.00 72.81 89 ARG A O 1
ATOM 659 N N . LEU A 1 90 ? 7.548 -2.498 11.200 1.00 77.25 90 LEU A N 1
ATOM 660 C CA . LEU A 1 90 ? 7.994 -1.107 11.340 1.00 77.25 90 LEU A CA 1
ATOM 661 C C . LEU A 1 90 ? 8.091 -0.378 9.994 1.00 77.25 90 LEU A C 1
ATOM 663 O O . LEU A 1 90 ? 7.799 0.809 9.940 1.00 77.25 90 LEU A O 1
ATOM 667 N N . ASP A 1 91 ? 8.348 -1.074 8.884 1.00 84.88 91 ASP A N 1
ATOM 668 C CA . ASP A 1 91 ? 8.358 -0.491 7.528 1.00 84.88 91 ASP A CA 1
ATOM 669 C C . ASP A 1 91 ? 7.045 -0.803 6.773 1.00 84.88 91 ASP A C 1
ATOM 671 O O . ASP A 1 91 ? 6.742 -1.984 6.586 1.00 84.88 91 ASP A O 1
ATOM 675 N N . PRO A 1 92 ? 6.225 0.204 6.397 1.00 87.06 92 PRO A N 1
ATOM 676 C CA . PRO A 1 92 ? 4.969 -0.015 5.669 1.00 87.06 92 PRO A CA 1
ATOM 677 C C . PRO A 1 92 ? 5.200 -0.346 4.186 1.00 87.06 92 PRO A C 1
ATOM 679 O O . PRO A 1 92 ? 4.282 -0.776 3.491 1.00 87.06 92 PRO A O 1
ATOM 682 N N . LEU A 1 93 ? 6.426 -0.170 3.686 1.00 91.25 93 LEU A N 1
ATOM 683 C CA . LEU A 1 93 ? 6.816 -0.544 2.331 1.00 91.25 93 LEU A CA 1
ATOM 684 C C . LEU A 1 93 ? 7.351 -1.974 2.236 1.00 91.25 93 LEU A C 1
ATOM 686 O O . LEU A 1 93 ? 7.638 -2.416 1.129 1.00 91.25 93 LEU A O 1
ATOM 690 N N . ALA A 1 94 ? 7.491 -2.716 3.340 1.00 91.62 94 ALA A N 1
ATOM 691 C CA . ALA A 1 94 ? 8.141 -4.030 3.326 1.00 91.62 94 ALA A CA 1
ATOM 692 C C . ALA A 1 94 ? 7.523 -4.986 2.286 1.00 91.62 94 ALA A C 1
ATOM 694 O O . ALA A 1 94 ? 8.244 -5.592 1.491 1.00 91.62 94 ALA A O 1
ATOM 695 N N . GLN A 1 95 ? 6.190 -5.069 2.249 1.00 91.94 95 GLN A N 1
ATOM 696 C CA . GLN A 1 95 ? 5.476 -5.888 1.270 1.00 91.94 95 GLN A CA 1
ATOM 697 C C . GLN A 1 95 ? 5.582 -5.304 -0.148 1.00 91.94 95 GLN A C 1
ATOM 699 O O . GLN A 1 95 ? 5.915 -6.026 -1.085 1.00 91.94 95 GLN A O 1
ATOM 704 N N . ALA A 1 96 ? 5.380 -3.991 -0.308 1.00 92.88 96 ALA A N 1
ATOM 705 C CA . ALA A 1 96 ? 5.496 -3.306 -1.597 1.00 92.88 96 ALA A CA 1
ATOM 706 C C . ALA A 1 96 ? 6.886 -3.475 -2.237 1.00 92.88 96 ALA A C 1
ATOM 708 O O . ALA A 1 96 ? 6.984 -3.732 -3.436 1.00 92.88 96 ALA A O 1
ATOM 709 N N . ARG A 1 97 ? 7.965 -3.405 -1.445 1.00 91.62 97 ARG A N 1
ATOM 710 C CA . ARG A 1 97 ? 9.342 -3.660 -1.894 1.00 91.62 97 ARG A CA 1
ATOM 711 C C . ARG A 1 97 ? 9.501 -5.082 -2.411 1.00 91.62 97 ARG A C 1
ATOM 713 O O . ARG A 1 97 ? 10.089 -5.254 -3.469 1.00 91.62 97 ARG A O 1
ATOM 720 N N . ALA A 1 98 ? 8.966 -6.082 -1.711 1.00 92.00 98 ALA A N 1
ATOM 721 C CA . ALA A 1 98 ? 9.020 -7.470 -2.169 1.00 92.00 98 ALA A CA 1
ATOM 722 C C . ALA A 1 98 ? 8.246 -7.667 -3.485 1.00 92.00 98 ALA A C 1
ATOM 724 O O . ALA A 1 98 ? 8.764 -8.282 -4.415 1.00 92.00 98 ALA A O 1
ATOM 725 N N . THR A 1 99 ? 7.048 -7.084 -3.592 1.00 92.56 99 THR A N 1
ATOM 726 C CA . THR A 1 99 ? 6.211 -7.122 -4.802 1.00 92.56 99 THR A CA 1
ATOM 727 C C . THR A 1 99 ? 6.893 -6.452 -5.998 1.00 92.56 99 THR A C 1
ATOM 729 O O . THR A 1 99 ? 6.828 -6.956 -7.119 1.00 92.56 99 THR A O 1
ATOM 732 N N . LEU A 1 100 ? 7.564 -5.321 -5.772 1.00 91.50 100 LEU A N 1
ATOM 733 C CA . LEU A 1 100 ? 8.203 -4.533 -6.825 1.00 91.50 100 LEU A CA 1
ATOM 734 C C . LEU A 1 100 ? 9.658 -4.942 -7.100 1.00 91.50 100 LEU A C 1
ATOM 736 O O . LEU A 1 100 ? 10.197 -4.565 -8.137 1.00 91.50 100 LEU A O 1
ATOM 740 N N . ALA A 1 101 ? 10.293 -5.737 -6.235 1.00 90.00 101 ALA A N 1
ATOM 741 C CA . ALA A 1 101 ? 11.702 -6.125 -6.354 1.00 90.00 101 ALA A CA 1
ATOM 742 C C . ALA A 1 101 ? 12.111 -6.644 -7.748 1.00 90.00 101 ALA A C 1
ATOM 744 O O . ALA A 1 101 ? 13.157 -6.208 -8.235 1.00 90.00 101 ALA A O 1
ATOM 745 N N . PRO A 1 102 ? 11.314 -7.488 -8.444 1.00 88.44 102 PRO A N 1
ATOM 746 C CA . PRO A 1 102 ? 11.660 -7.951 -9.791 1.00 88.44 102 PRO A CA 1
ATOM 747 C C . PRO A 1 102 ? 11.767 -6.829 -10.835 1.00 88.44 102 PRO A C 1
ATOM 749 O O . PRO A 1 102 ? 12.391 -7.023 -11.875 1.00 88.44 102 PRO A O 1
ATOM 752 N N . PHE A 1 103 ? 11.163 -5.668 -10.566 1.00 88.19 103 PHE A N 1
ATOM 753 C CA . PHE A 1 103 ? 11.046 -4.549 -11.498 1.00 88.19 103 PHE A CA 1
ATOM 754 C C . PHE A 1 103 ? 11.963 -3.369 -11.172 1.00 88.19 103 PHE A C 1
ATOM 756 O O . PHE A 1 103 ? 12.187 -2.543 -12.045 1.00 88.19 103 PHE A O 1
ATOM 763 N N . LEU A 1 104 ? 12.471 -3.250 -9.940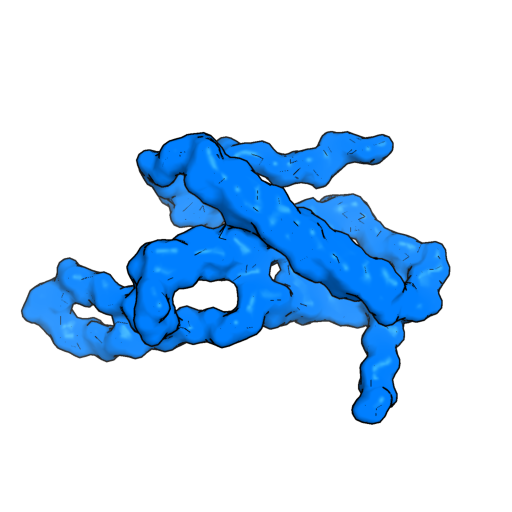 1.00 83.69 104 LEU A N 1
ATOM 764 C CA . LEU A 1 104 ? 13.166 -2.028 -9.508 1.00 83.69 104 LEU A CA 1
ATOM 765 C C . LEU A 1 104 ? 14.693 -2.078 -9.606 1.00 83.69 104 LEU A C 1
ATOM 767 O O . LEU A 1 104 ? 15.300 -1.041 -9.357 1.00 83.69 104 LEU A O 1
ATOM 771 N N . LYS A 1 105 ? 15.301 -3.241 -9.919 1.00 71.12 105 LYS A N 1
ATOM 772 C CA . LYS A 1 105 ? 16.761 -3.512 -9.844 1.00 71.12 105 LYS A CA 1
ATOM 773 C C . LYS A 1 105 ? 17.475 -2.541 -8.896 1.00 71.12 105 LYS A C 1
ATOM 775 O O . LYS A 1 105 ? 18.210 -1.648 -9.318 1.00 71.12 105 LYS A O 1
ATOM 780 N N . M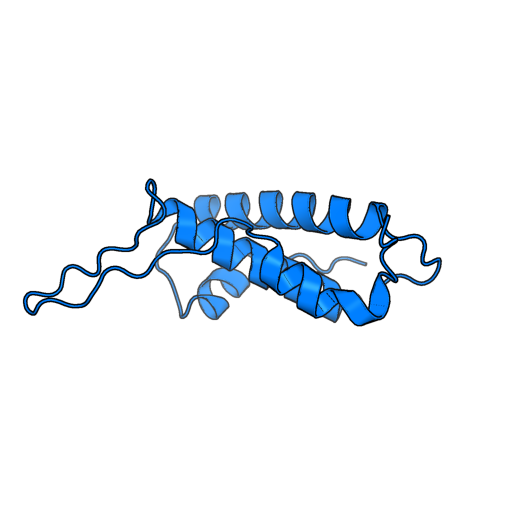ET A 1 106 ? 17.169 -2.677 -7.607 1.00 60.00 106 MET A N 1
ATOM 781 C CA . MET A 1 106 ? 17.673 -1.760 -6.590 1.00 60.00 106 MET A CA 1
ATOM 782 C C . MET A 1 106 ? 19.199 -1.794 -6.538 1.00 60.00 106 MET A C 1
ATOM 784 O O . MET A 1 106 ? 19.810 -2.863 -6.590 1.00 60.00 106 MET A O 1
ATOM 788 N N . VAL A 1 107 ? 19.807 -0.616 -6.399 1.00 53.03 107 VAL A N 1
ATOM 789 C CA . VAL A 1 107 ? 21.227 -0.504 -6.069 1.00 53.03 107 VAL A CA 1
ATOM 790 C C . VAL A 1 107 ? 21.406 -1.040 -4.653 1.00 53.03 107 VAL A C 1
ATOM 792 O O . VAL A 1 107 ? 20.967 -0.415 -3.692 1.00 53.03 107 VAL A O 1
ATOM 795 N N . VAL A 1 108 ? 22.040 -2.202 -4.516 1.00 49.50 108 VAL A N 1
ATOM 796 C CA . VAL A 1 108 ? 22.707 -2.547 -3.258 1.00 49.50 108 VAL A CA 1
ATOM 797 C C . VAL A 1 108 ? 23.949 -1.660 -3.218 1.00 49.50 108 VAL A C 1
ATOM 799 O O . VAL A 1 108 ? 24.868 -1.868 -4.010 1.00 49.50 108 VAL A O 1
ATOM 802 N N . ALA A 1 109 ? 23.902 -0.607 -2.404 1.00 41.47 109 ALA A N 1
ATOM 803 C CA . ALA A 1 109 ? 25.063 0.222 -2.092 1.00 41.47 109 ALA A CA 1
ATOM 804 C C . ALA A 1 109 ? 25.844 -0.399 -0.931 1.00 41.47 109 ALA A C 1
ATOM 806 O O . ALA A 1 109 ? 25.183 -0.906 0.006 1.00 41.47 109 ALA A O 1
#

pLDDT: mean 81.86, std 16.33,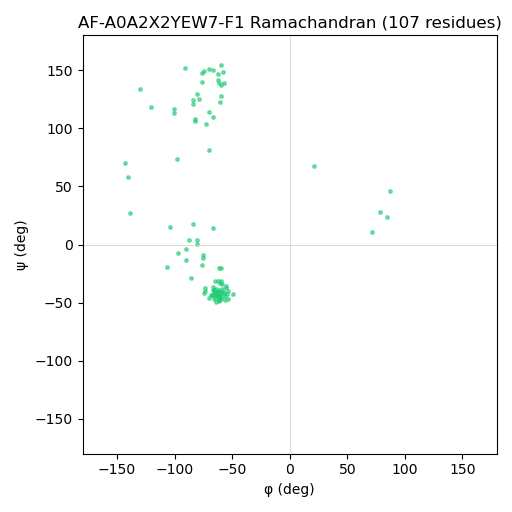 range [38.34, 96.62]